Protein AF-A0A966KFZ3-F1 (afdb_monomer_lite)

Sequence (58 aa):
GPRTLNGLILEELEEIPDHDLSVKVAGVVMEIIQFDDQGIKTVRLHKPGPEDRSRLDS

Secondary structure (DSSP, 8-state):
--SSHHHHHHHHHSS--SS--EEEETTEEEEEEEEETTEEEEEEEPPPPHHHHHHH--

Foldseek 3Di:
DDPDPFSVVCVVVVDADPDWDWDADLQKIWTQDDADPVTGDDIDIDDGDPVSVVVVVD

Radius of gyration: 12.19 Å; chains: 1; bounding box: 27×25×31 Å

pLDDT: mean 91.03, std 7.74, range [58.88, 97.31]

Structure (mmCIF, N/CA/C/O backbone):
data_AF-A0A966KFZ3-F1
#
_entry.id   AF-A0A966KFZ3-F1
#
loop_
_atom_site.group_PDB
_atom_site.id
_atom_site.type_symbol
_atom_site.label_atom_id
_atom_site.label_alt_id
_atom_site.label_comp_id
_atom_site.label_asym_id
_atom_site.label_entity_id
_atom_site.label_seq_id
_atom_site.pdbx_PDB_ins_code
_atom_site.Cartn_x
_atom_site.Cartn_y
_atom_site.Cartn_z
_atom_site.occupancy
_atom_site.B_iso_or_equiv
_atom_site.auth_seq_id
_atom_site.auth_comp_id
_atom_site.auth_asym_id
_atom_site.auth_atom_id
_atom_site.pdbx_PDB_model_num
ATOM 1 N N . GLY A 1 1 ? 4.278 12.709 -5.911 1.00 80.75 1 GLY A N 1
ATOM 2 C CA . GLY A 1 1 ? 5.737 12.589 -5.696 1.00 80.75 1 GLY A CA 1
ATOM 3 C C . GLY A 1 1 ? 6.020 11.907 -4.371 1.00 80.75 1 GLY A C 1
ATOM 4 O O . GLY A 1 1 ? 6.623 12.530 -3.493 1.00 80.75 1 GLY A O 1
ATOM 5 N N . PRO A 1 2 ? 5.573 10.658 -4.208 1.00 92.12 2 PRO A N 1
ATOM 6 C CA . PRO A 1 2 ? 5.577 9.974 -2.928 1.00 92.12 2 PRO A CA 1
ATOM 7 C C . PRO A 1 2 ? 7.004 9.556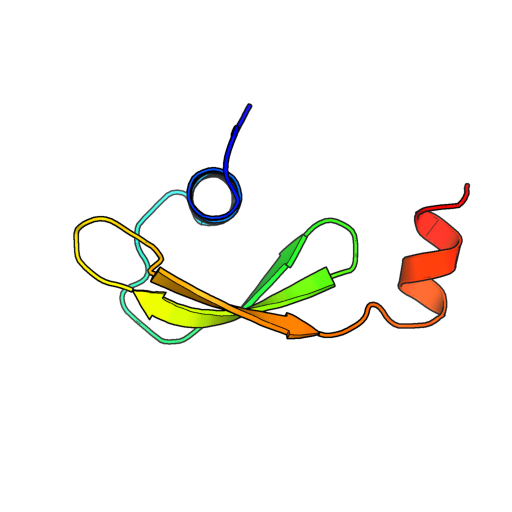 -2.562 1.00 92.12 2 PRO A C 1
ATOM 9 O O . PRO A 1 2 ? 7.794 9.164 -3.417 1.00 92.12 2 PRO A O 1
ATOM 12 N N . ARG A 1 3 ? 7.359 9.665 -1.278 1.00 96.00 3 ARG A N 1
ATOM 13 C CA . ARG A 1 3 ? 8.715 9.344 -0.778 1.00 96.00 3 ARG A CA 1
ATOM 14 C C . ARG A 1 3 ? 8.798 8.005 -0.050 1.00 96.00 3 ARG A C 1
ATOM 16 O O . ARG A 1 3 ? 9.873 7.609 0.389 1.00 96.00 3 ARG A O 1
ATOM 23 N N . THR A 1 4 ? 7.662 7.340 0.120 1.00 95.69 4 THR A N 1
ATOM 24 C CA . THR A 1 4 ? 7.520 6.084 0.858 1.00 95.69 4 THR A CA 1
ATOM 25 C C . THR A 1 4 ? 6.589 5.151 0.095 1.00 95.69 4 THR A C 1
ATOM 27 O O . THR A 1 4 ? 5.770 5.611 -0.698 1.00 95.69 4 THR A O 1
ATOM 30 N N . LEU A 1 5 ? 6.687 3.844 0.354 1.00 94.81 5 LEU A N 1
ATOM 31 C CA . LEU A 1 5 ? 5.797 2.856 -0.261 1.00 94.81 5 LEU A CA 1
ATOM 32 C C . LEU A 1 5 ? 4.326 3.105 0.105 1.00 94.81 5 LEU A C 1
ATOM 34 O O . LEU A 1 5 ? 3.475 3.058 -0.770 1.00 94.81 5 LEU A O 1
ATOM 38 N N . ASN A 1 6 ? 4.041 3.435 1.370 1.00 94.75 6 ASN A N 1
ATOM 39 C CA . ASN A 1 6 ? 2.691 3.809 1.799 1.00 94.75 6 ASN A CA 1
ATOM 40 C C . ASN A 1 6 ? 2.169 5.014 1.004 1.00 94.75 6 ASN A C 1
ATOM 42 O O . ASN A 1 6 ? 1.094 4.945 0.428 1.00 94.75 6 ASN A O 1
ATOM 46 N N . GLY A 1 7 ? 2.957 6.091 0.915 1.00 95.75 7 GLY A N 1
ATOM 47 C CA . GLY A 1 7 ? 2.561 7.271 0.147 1.00 95.75 7 GLY A CA 1
ATOM 48 C C . GLY A 1 7 ? 2.357 6.970 -1.338 1.00 95.75 7 GLY A C 1
ATOM 49 O O . GLY A 1 7 ? 1.445 7.521 -1.932 1.00 95.75 7 GLY A O 1
ATOM 50 N N . LEU A 1 8 ? 3.170 6.083 -1.923 1.00 95.62 8 LEU A N 1
ATOM 51 C CA . LEU A 1 8 ? 3.023 5.658 -3.317 1.00 95.62 8 LEU A CA 1
ATOM 52 C C . LEU A 1 8 ? 1.717 4.898 -3.529 1.00 95.62 8 LEU A C 1
ATOM 54 O O . LEU A 1 8 ? 0.978 5.212 -4.447 1.00 95.62 8 LEU A O 1
ATOM 58 N N . ILE A 1 9 ? 1.424 3.929 -2.665 1.00 95.19 9 ILE A N 1
ATOM 59 C CA . ILE A 1 9 ? 0.196 3.139 -2.759 1.00 95.19 9 ILE A CA 1
ATOM 60 C C . ILE A 1 9 ? -1.033 4.028 -2.536 1.00 95.19 9 ILE A C 1
ATOM 62 O O . ILE A 1 9 ? -1.997 3.908 -3.277 1.00 95.19 9 ILE A O 1
ATOM 66 N N . LEU A 1 10 ? -0.994 4.950 -1.570 1.00 93.88 10 LEU A N 1
ATOM 67 C CA . LEU A 1 10 ? -2.094 5.889 -1.332 1.00 93.88 10 LEU A CA 1
ATOM 68 C C . LEU A 1 10 ? -2.283 6.888 -2.487 1.00 93.88 10 LEU A C 1
ATOM 70 O O . LEU A 1 10 ? -3.413 7.265 -2.765 1.00 93.88 10 LEU A O 1
ATOM 74 N N . GLU A 1 11 ? -1.210 7.303 -3.172 1.00 93.81 11 GLU A N 1
ATOM 75 C CA . GLU A 1 11 ? -1.306 8.155 -4.373 1.00 93.81 11 GLU A CA 1
ATOM 76 C C . GLU A 1 11 ? -1.988 7.409 -5.536 1.00 93.81 11 GLU A C 1
ATOM 78 O O . GLU A 1 11 ? -2.742 8.027 -6.276 1.00 93.81 11 GLU A O 1
ATOM 83 N N . GLU A 1 12 ? -1.796 6.089 -5.654 1.00 93.62 12 GLU A N 1
ATOM 84 C CA . GLU A 1 12 ? -2.481 5.244 -6.652 1.00 93.62 12 GLU A CA 1
ATOM 85 C C . GLU A 1 12 ? -3.935 4.905 -6.283 1.00 93.62 12 GLU A C 1
ATOM 87 O O . GLU A 1 12 ? -4.751 4.664 -7.169 1.00 93.62 12 GLU A O 1
ATOM 92 N N . LEU A 1 13 ? -4.262 4.844 -4.987 1.00 92.69 13 LEU A N 1
ATOM 93 C CA . LEU A 1 13 ? -5.608 4.507 -4.503 1.00 92.69 13 LEU A CA 1
ATOM 94 C C . LEU A 1 13 ? -6.525 5.717 -4.315 1.00 92.69 13 LEU A C 1
ATOM 96 O O . LEU A 1 13 ? -7.731 5.529 -4.202 1.00 92.69 13 LEU A O 1
ATOM 100 N N . GLU A 1 14 ? -5.969 6.928 -4.248 1.00 92.19 14 GLU A N 1
ATOM 101 C CA . GLU A 1 14 ? -6.648 8.200 -3.936 1.00 92.19 14 GLU A CA 1
ATOM 102 C C . GLU A 1 14 ? -7.254 8.295 -2.517 1.00 92.19 14 GLU A C 1
ATOM 104 O O . GLU A 1 14 ? -7.342 9.393 -1.962 1.00 92.19 14 GLU A O 1
ATOM 109 N N . GLU A 1 15 ? -7.593 7.170 -1.884 1.00 89.75 15 GLU A N 1
ATOM 110 C CA . GLU A 1 15 ? -8.099 7.074 -0.514 1.00 89.75 15 GLU A CA 1
ATOM 111 C C . GLU A 1 15 ? -7.602 5.817 0.230 1.00 89.75 15 GLU A C 1
ATOM 113 O O . GLU A 1 15 ? -6.924 4.951 -0.329 1.00 89.75 15 GLU A O 1
ATOM 118 N N . ILE A 1 16 ? -7.892 5.737 1.536 1.00 90.56 16 ILE A N 1
ATOM 119 C CA . ILE A 1 16 ? -7.599 4.538 2.336 1.00 90.56 16 ILE A CA 1
ATOM 120 C C . ILE A 1 16 ? -8.603 3.446 1.940 1.00 90.56 16 ILE A C 1
ATOM 122 O O . ILE A 1 16 ? -9.801 3.725 1.924 1.00 90.56 16 ILE A O 1
ATOM 126 N N . PRO A 1 17 ? -8.149 2.214 1.653 1.00 88.75 17 PRO A N 1
ATOM 127 C CA . PRO A 1 17 ? -9.050 1.126 1.293 1.00 88.75 17 PRO A CA 1
ATOM 128 C C . PRO A 1 17 ? -9.998 0.765 2.444 1.00 88.75 17 PRO A C 1
ATOM 130 O O . PRO A 1 17 ? -9.635 0.868 3.612 1.00 88.75 17 PRO A O 1
ATOM 133 N N . ASP A 1 18 ? -11.193 0.283 2.113 1.00 90.56 18 ASP A N 1
ATOM 134 C CA . ASP A 1 18 ? -12.180 -0.266 3.056 1.00 90.56 18 ASP A CA 1
ATOM 135 C C . ASP A 1 18 ? -12.349 -1.795 2.921 1.00 90.56 18 ASP A C 1
ATOM 137 O O . ASP A 1 18 ? -13.080 -2.423 3.690 1.00 90.56 18 ASP A O 1
ATOM 141 N N . HIS A 1 19 ? -11.637 -2.407 1.971 1.00 89.88 19 HIS A N 1
ATOM 142 C CA . HIS A 1 19 ? -11.603 -3.845 1.717 1.00 89.88 19 HIS A CA 1
ATOM 143 C C . HIS A 1 19 ? -10.228 -4.301 1.205 1.00 89.88 19 HIS A C 1
ATOM 145 O O . HIS A 1 19 ? -9.406 -3.498 0.759 1.00 89.88 19 HIS A O 1
ATOM 151 N N . ASP A 1 20 ? -9.983 -5.612 1.254 1.00 90.88 20 ASP A N 1
ATOM 152 C CA . ASP A 1 20 ? -8.743 -6.214 0.762 1.00 90.88 20 ASP A CA 1
ATOM 153 C C . ASP A 1 20 ? -8.602 -6.028 -0.755 1.00 90.88 20 ASP A C 1
ATOM 155 O O . ASP A 1 20 ? -9.498 -6.379 -1.527 1.00 90.88 20 ASP A O 1
ATOM 159 N N . LEU A 1 21 ? -7.450 -5.517 -1.195 1.00 95.12 21 LEU A N 1
ATOM 160 C CA . LEU A 1 21 ? -7.167 -5.290 -2.610 1.00 95.12 21 LEU A CA 1
ATOM 161 C C . LEU A 1 21 ? -5.679 -5.425 -2.939 1.00 95.12 21 LEU A C 1
ATOM 163 O O . LEU A 1 21 ? -4.812 -5.555 -2.072 1.00 95.12 21 LEU A O 1
ATOM 167 N N . SER A 1 22 ? -5.379 -5.399 -4.235 1.00 96.38 22 SER A N 1
ATOM 168 C CA . SER A 1 22 ? -4.012 -5.351 -4.747 1.00 96.38 22 SER A CA 1
ATOM 169 C C . SER A 1 22 ? -3.852 -4.217 -5.748 1.00 96.38 22 SER A C 1
ATOM 171 O O . SER A 1 22 ? -4.730 -3.994 -6.579 1.00 96.38 22 SER A O 1
ATOM 173 N N . VAL A 1 23 ? -2.699 -3.556 -5.717 1.00 95.31 23 VAL A N 1
ATOM 174 C CA . VAL A 1 23 ? -2.303 -2.554 -6.717 1.00 95.31 23 VAL A CA 1
ATOM 175 C C . VAL A 1 23 ? -1.167 -3.093 -7.577 1.00 95.31 23 VAL A C 1
ATOM 177 O O . VAL A 1 23 ? -0.346 -3.882 -7.106 1.00 95.31 23 VAL A O 1
ATOM 180 N N . LYS A 1 24 ? -1.093 -2.685 -8.847 1.00 94.31 24 LYS A N 1
ATOM 181 C CA . LYS A 1 24 ? 0.041 -3.010 -9.723 1.00 94.31 24 LYS A CA 1
ATOM 182 C C . LYS A 1 24 ? 0.756 -1.728 -10.121 1.00 94.31 24 LYS A C 1
ATOM 184 O O . LYS A 1 24 ? 0.261 -0.984 -10.958 1.00 94.31 24 LYS A O 1
ATOM 189 N N . VAL A 1 25 ? 1.951 -1.521 -9.575 1.00 92.12 25 VAL A N 1
ATOM 190 C CA . VAL A 1 25 ? 2.777 -0.337 -9.850 1.00 92.12 25 VAL A CA 1
ATOM 191 C C . VAL A 1 25 ? 4.080 -0.782 -10.497 1.00 92.12 25 VAL A C 1
ATOM 193 O O . VAL A 1 25 ? 4.743 -1.690 -9.998 1.00 92.12 25 VAL A O 1
ATOM 196 N N . ALA A 1 26 ? 4.436 -0.170 -11.629 1.00 90.56 26 ALA A N 1
ATOM 197 C CA . ALA A 1 26 ? 5.663 -0.472 -12.377 1.00 90.56 26 ALA A CA 1
ATOM 198 C C . ALA A 1 26 ? 5.888 -1.983 -12.623 1.00 90.56 26 ALA A C 1
ATOM 200 O O . ALA A 1 26 ? 6.995 -2.498 -12.488 1.00 90.56 26 ALA A O 1
ATOM 201 N N . GLY A 1 27 ? 4.818 -2.723 -12.935 1.00 92.94 27 GLY A N 1
ATOM 202 C CA . GLY A 1 27 ? 4.902 -4.165 -13.192 1.00 92.94 27 GLY A CA 1
ATOM 203 C C . GLY A 1 27 ? 4.896 -5.054 -11.940 1.00 92.94 27 GLY A C 1
ATOM 204 O O . GLY A 1 27 ? 4.783 -6.272 -12.063 1.00 92.94 27 GLY A O 1
ATOM 205 N N . VAL A 1 28 ? 4.964 -4.481 -10.738 1.00 95.31 28 VAL A N 1
ATOM 206 C CA . VAL A 1 28 ? 4.976 -5.211 -9.464 1.00 95.31 28 VAL A CA 1
ATOM 207 C C . VAL A 1 28 ? 3.577 -5.211 -8.862 1.00 95.31 28 VAL A C 1
ATOM 209 O O . VAL A 1 28 ? 3.018 -4.151 -8.587 1.00 95.31 28 VAL A O 1
ATOM 212 N N . VAL A 1 29 ? 3.016 -6.400 -8.639 1.00 96.19 29 VAL A N 1
ATOM 213 C CA . VAL A 1 29 ? 1.758 -6.543 -7.894 1.00 96.19 29 VAL A CA 1
ATOM 214 C C . VAL A 1 29 ? 2.057 -6.459 -6.402 1.00 96.19 29 VAL A C 1
ATOM 216 O O . VAL A 1 29 ? 2.964 -7.130 -5.901 1.00 96.19 29 VAL A O 1
ATOM 219 N N . MET A 1 30 ? 1.289 -5.635 -5.706 1.00 97.06 30 MET A N 1
ATOM 220 C CA . MET A 1 30 ? 1.390 -5.387 -4.279 1.00 97.06 30 MET A CA 1
ATOM 221 C C . MET A 1 30 ? 0.047 -5.736 -3.640 1.00 97.06 30 MET A C 1
ATOM 223 O O . MET A 1 30 ? -0.941 -5.037 -3.850 1.00 97.06 30 MET A O 1
ATOM 227 N N . GLU A 1 31 ? 0.017 -6.834 -2.894 1.00 97.31 31 GLU A N 1
ATOM 228 C CA . GLU A 1 31 ? -1.149 -7.291 -2.136 1.00 97.31 31 GLU A CA 1
ATOM 229 C C . GLU A 1 31 ? -1.154 -6.589 -0.773 1.00 97.31 31 GLU A C 1
ATOM 231 O O . GLU A 1 31 ? -0.181 -6.689 -0.015 1.00 97.31 31 GLU A O 1
ATOM 236 N N . ILE A 1 32 ? -2.221 -5.852 -0.463 1.00 96.69 32 ILE A N 1
ATOM 237 C CA . ILE A 1 32 ? -2.353 -5.133 0.806 1.00 96.69 32 ILE A CA 1
ATOM 238 C C . ILE A 1 32 ? -2.827 -6.123 1.867 1.00 96.69 32 ILE A C 1
ATOM 240 O O . ILE A 1 32 ? -3.917 -6.669 1.768 1.00 96.69 32 ILE A O 1
ATOM 244 N N . ILE A 1 33 ? -1.995 -6.359 2.884 1.00 96.88 33 ILE A N 1
ATOM 245 C CA . ILE A 1 33 ? -2.270 -7.355 3.932 1.00 96.88 33 ILE A CA 1
ATOM 246 C C . ILE A 1 33 ? -2.851 -6.695 5.183 1.00 96.88 33 ILE A C 1
ATOM 248 O O . ILE A 1 33 ? -3.635 -7.309 5.899 1.00 96.88 33 ILE A O 1
ATOM 252 N N . GLN A 1 34 ? -2.412 -5.471 5.497 1.00 96.00 34 GLN A N 1
ATOM 253 C CA . GLN A 1 34 ? -2.874 -4.721 6.667 1.00 96.00 34 GLN A CA 1
ATOM 254 C C . GLN A 1 34 ? -2.881 -3.221 6.389 1.00 96.00 34 GLN A C 1
ATOM 256 O O . GLN A 1 34 ? -1.877 -2.661 5.929 1.00 96.00 34 GLN A O 1
ATOM 261 N N . PHE A 1 35 ? -3.979 -2.579 6.765 1.00 95.75 35 PHE A N 1
ATOM 262 C CA . PHE A 1 35 ? -4.178 -1.138 6.736 1.00 95.75 35 PHE A CA 1
ATOM 263 C C . PHE A 1 35 ? -5.050 -0.707 7.922 1.00 95.75 35 PHE A C 1
ATOM 265 O O . PHE A 1 35 ? -5.736 -1.527 8.531 1.00 95.75 35 PHE A O 1
ATOM 272 N N . ASP A 1 36 ? -4.967 0.570 8.273 1.00 94.00 36 ASP A N 1
ATOM 273 C CA . ASP A 1 36 ? -5.828 1.226 9.256 1.00 94.00 36 ASP A CA 1
ATOM 274 C C . ASP A 1 36 ? -6.160 2.654 8.801 1.00 94.00 36 ASP A C 1
ATOM 276 O O . ASP A 1 36 ? -5.768 3.073 7.711 1.00 94.00 36 ASP A O 1
ATOM 280 N N . ASP A 1 37 ? -6.825 3.425 9.663 1.00 91.75 37 ASP A N 1
ATOM 281 C CA . ASP A 1 37 ? -7.215 4.819 9.411 1.00 91.75 37 ASP A CA 1
ATOM 282 C C . ASP A 1 37 ? -6.033 5.766 9.116 1.00 91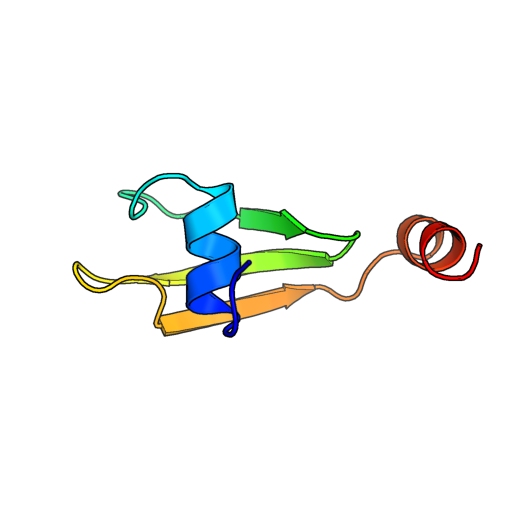.75 37 ASP A C 1
ATOM 284 O O . ASP A 1 37 ? -6.234 6.907 8.704 1.00 91.75 37 ASP A O 1
ATOM 288 N N . GLN A 1 38 ? -4.787 5.340 9.348 1.00 92.31 38 GLN A N 1
ATOM 289 C CA . GLN A 1 38 ? -3.586 6.109 9.013 1.00 92.31 38 GLN A CA 1
ATOM 290 C C . GLN A 1 38 ? -2.911 5.635 7.716 1.00 92.31 38 GLN A C 1
ATOM 292 O O . GLN A 1 38 ? -1.936 6.250 7.275 1.00 92.31 38 GLN A O 1
ATOM 297 N N . GLY A 1 39 ? -3.388 4.545 7.115 1.00 93.31 39 GLY A N 1
ATOM 298 C CA . GLY A 1 39 ? -2.933 4.022 5.832 1.00 93.31 39 GLY A CA 1
ATOM 299 C C . GLY A 1 39 ? -2.357 2.610 5.908 1.00 93.31 39 GLY A C 1
ATOM 300 O O . GLY A 1 39 ? -2.684 1.806 6.781 1.00 93.31 39 GLY A O 1
ATOM 301 N N . ILE A 1 40 ? -1.4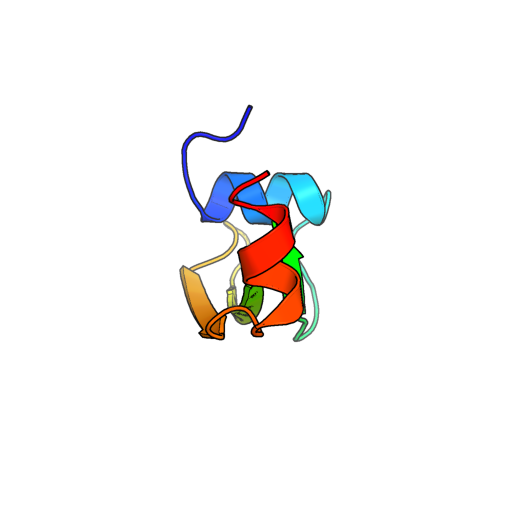78 2.294 4.961 1.00 96.06 40 ILE A N 1
ATOM 302 C CA . ILE A 1 40 ? -0.994 0.934 4.729 1.00 96.06 40 ILE A CA 1
ATOM 303 C C . ILE A 1 40 ? 0.161 0.590 5.677 1.00 96.06 40 ILE A C 1
ATOM 305 O O . ILE A 1 40 ? 1.146 1.329 5.772 1.00 96.06 40 ILE A O 1
ATOM 309 N N . LYS A 1 41 ? 0.071 -0.560 6.359 1.00 95.88 41 LYS A N 1
ATOM 310 C CA . LYS A 1 41 ? 1.108 -1.056 7.285 1.00 95.88 41 LYS A CA 1
ATOM 311 C C . LYS A 1 41 ? 1.951 -2.167 6.685 1.00 95.88 41 LYS A C 1
ATOM 313 O O . LYS A 1 41 ? 3.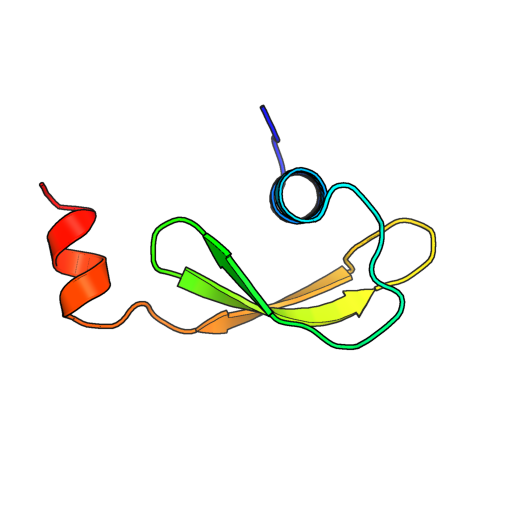173 -2.146 6.815 1.00 95.88 41 LYS A O 1
ATOM 318 N N . THR A 1 42 ? 1.297 -3.127 6.032 1.00 96.75 42 THR A N 1
ATOM 319 C CA . THR A 1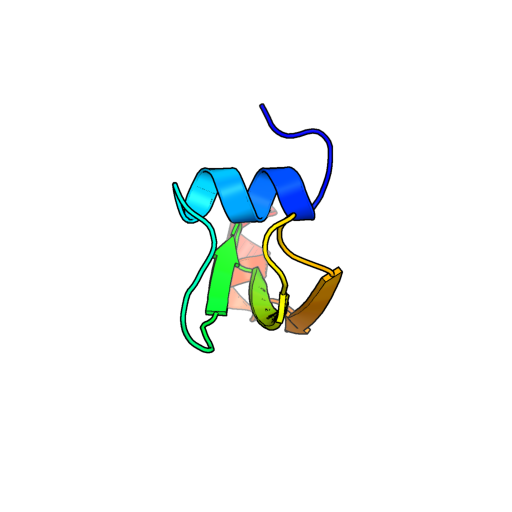 42 ? 1.949 -4.339 5.532 1.00 96.75 42 THR A CA 1
ATOM 320 C C . THR A 1 42 ? 1.471 -4.657 4.129 1.00 96.75 42 THR A C 1
ATOM 322 O O . THR A 1 42 ? 0.271 -4.728 3.866 1.00 96.75 42 THR A O 1
ATOM 325 N N . VAL A 1 43 ? 2.432 -4.904 3.243 1.00 96.94 43 VAL A N 1
ATOM 326 C CA . VAL A 1 43 ? 2.193 -5.214 1.834 1.00 96.94 43 VAL A CA 1
ATOM 327 C C . VAL A 1 43 ? 3.049 -6.408 1.446 1.00 96.94 43 VAL A C 1
ATOM 329 O O . VAL A 1 43 ? 4.223 -6.482 1.820 1.00 96.94 43 VAL A O 1
ATOM 332 N N . ARG A 1 44 ? 2.487 -7.339 0.680 1.00 97.06 44 ARG A N 1
ATOM 333 C CA . ARG A 1 44 ? 3.239 -8.419 0.049 1.00 97.06 44 ARG A CA 1
ATOM 334 C C . ARG A 1 44 ? 3.532 -8.043 -1.398 1.00 97.06 44 ARG A C 1
ATOM 336 O O . ARG A 1 44 ? 2.627 -7.800 -2.186 1.00 97.06 44 ARG A O 1
ATOM 343 N N . LEU A 1 45 ? 4.814 -8.031 -1.754 1.00 96.25 45 LEU A N 1
ATOM 344 C CA . LEU A 1 45 ? 5.250 -7.805 -3.129 1.00 96.25 45 LEU A CA 1
ATOM 345 C C . LEU A 1 45 ? 5.365 -9.134 -3.872 1.00 96.25 45 LEU A C 1
ATOM 347 O O . LEU A 1 45 ? 6.068 -10.048 -3.433 1.00 96.25 45 LEU A O 1
ATOM 351 N N . HIS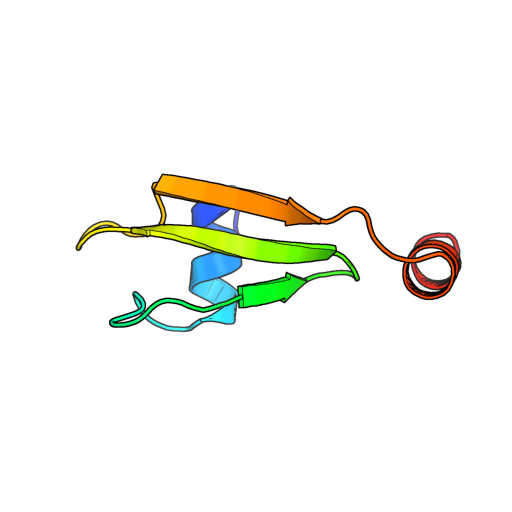 A 1 46 ? 4.737 -9.214 -5.038 1.00 96.00 46 HIS A N 1
ATOM 352 C CA . HIS A 1 46 ? 4.934 -10.312 -5.971 1.00 96.00 46 HIS A CA 1
ATOM 353 C C . HIS A 1 46 ? 6.039 -9.945 -6.953 1.00 96.00 46 HIS A C 1
ATOM 355 O O . HIS A 1 46 ? 6.053 -8.852 -7.518 1.00 96.00 46 HIS A O 1
ATOM 361 N N . LYS A 1 47 ? 6.978 -10.871 -7.176 1.00 93.12 47 LYS A N 1
ATOM 362 C CA . LYS A 1 47 ? 8.026 -10.661 -8.180 1.00 93.12 47 LYS A CA 1
ATOM 363 C C . LYS A 1 47 ? 7.366 -10.394 -9.543 1.00 93.12 47 LYS A C 1
ATOM 365 O O . LYS A 1 47 ? 6.522 -11.196 -9.942 1.00 93.12 47 LYS A O 1
ATOM 370 N N . PRO A 1 48 ? 7.773 -9.331 -10.262 1.00 91.69 48 PRO A N 1
ATOM 371 C CA . PRO A 1 48 ? 7.241 -9.045 -11.587 1.00 91.69 48 PRO A CA 1
ATOM 372 C C . PRO A 1 48 ? 7.539 -10.217 -12.522 1.00 91.69 48 PRO A C 1
ATOM 374 O O . PRO A 1 48 ? 8.624 -10.823 -12.448 1.00 91.69 48 PRO A O 1
ATOM 377 N N . GLY A 1 49 ? 6.563 -10.533 -13.375 1.00 89.19 49 GLY A N 1
ATOM 378 C CA . GLY A 1 49 ? 6.690 -11.579 -14.380 1.00 89.19 49 GLY A CA 1
ATOM 379 C C . GLY A 1 49 ? 7.777 -11.247 -15.412 1.00 89.19 49 GLY A C 1
ATOM 380 O O . GLY A 1 49 ? 8.245 -10.108 -15.477 1.00 89.19 49 GLY A O 1
ATOM 381 N N . PRO A 1 50 ? 8.198 -12.220 -16.238 1.00 85.44 50 PRO A N 1
ATOM 382 C CA . PRO A 1 50 ? 9.217 -12.000 -17.268 1.00 85.44 50 PRO A CA 1
ATOM 383 C C . PRO A 1 50 ? 8.893 -10.824 -18.204 1.00 85.44 50 PRO A C 1
ATOM 385 O O . PRO A 1 50 ? 9.777 -10.036 -18.530 1.00 85.44 50 PRO A O 1
ATOM 388 N N . GLU A 1 51 ? 7.619 -10.662 -18.575 1.00 83.50 51 GLU A N 1
ATOM 389 C CA . GLU A 1 51 ? 7.157 -9.572 -19.445 1.00 83.50 51 GLU A CA 1
ATOM 390 C C . GLU A 1 51 ? 7.280 -8.197 -18.776 1.00 83.50 51 GLU A C 1
ATOM 392 O O . GLU A 1 51 ? 7.767 -7.247 -19.389 1.00 83.50 51 GLU A O 1
ATOM 397 N N . ASP A 1 52 ? 6.908 -8.096 -17.497 1.00 86.75 52 ASP A N 1
ATOM 398 C CA . ASP A 1 52 ? 6.996 -6.852 -16.726 1.00 86.75 52 ASP A CA 1
ATOM 399 C C . ASP A 1 52 ? 8.457 -6.402 -16.537 1.00 86.75 52 ASP A C 1
ATOM 401 O O . ASP A 1 52 ? 8.740 -5.208 -16.559 1.00 86.75 52 ASP A O 1
ATOM 405 N N . ARG A 1 53 ? 9.400 -7.348 -16.418 1.00 76.81 53 ARG A N 1
ATOM 406 C CA . ARG A 1 53 ? 10.842 -7.056 -16.305 1.00 76.81 53 ARG A CA 1
ATOM 407 C C . ARG A 1 53 ? 11.417 -6.472 -17.591 1.00 76.81 53 ARG A C 1
ATOM 409 O O . ARG A 1 53 ? 12.119 -5.474 -17.537 1.00 76.81 53 ARG A O 1
ATOM 416 N N . SER A 1 54 ? 11.055 -7.040 -18.742 1.00 77.94 54 SER A N 1
ATOM 417 C CA . SER A 1 54 ? 11.551 -6.559 -20.040 1.00 77.94 54 SER A CA 1
ATOM 418 C C . SER A 1 54 ? 11.184 -5.097 -20.329 1.00 77.94 54 SER A C 1
ATOM 420 O O . SER A 1 54 ? 11.947 -4.386 -20.974 1.00 77.94 54 SER A O 1
ATOM 422 N N . ARG A 1 55 ? 10.047 -4.628 -19.795 1.00 74.69 55 ARG A N 1
ATOM 423 C CA . ARG A 1 55 ? 9.585 -3.237 -19.913 1.00 74.69 55 ARG A CA 1
ATOM 424 C C . ARG A 1 55 ? 10.318 -2.257 -18.999 1.00 74.69 55 ARG A C 1
ATOM 426 O O . ARG A 1 55 ? 10.284 -1.067 -19.275 1.00 74.69 55 ARG A O 1
ATOM 433 N N . LEU A 1 56 ? 10.919 -2.737 -17.910 1.00 69.81 56 LEU A N 1
ATOM 434 C CA . LEU A 1 56 ? 11.707 -1.910 -16.989 1.00 69.81 56 LEU A CA 1
ATOM 435 C C . LEU A 1 56 ? 13.139 -1.693 -17.498 1.00 69.81 56 LEU A C 1
ATOM 437 O O . LEU A 1 56 ? 13.749 -0.684 -17.164 1.00 69.81 56 LEU A O 1
ATOM 441 N N . ASP A 1 57 ? 13.651 -2.629 -18.301 1.00 70.38 57 ASP A N 1
ATOM 442 C CA . ASP A 1 57 ? 15.016 -2.614 -18.842 1.00 70.38 57 ASP A CA 1
ATOM 443 C C . ASP A 1 57 ? 15.118 -1.935 -20.233 1.00 70.38 57 ASP A C 1
ATOM 445 O O . ASP A 1 57 ? 16.160 -2.027 -20.885 1.00 70.38 57 ASP A O 1
ATOM 449 N N . SER A 1 58 ? 14.039 -1.286 -20.700 1.00 58.88 58 SER A N 1
ATOM 450 C CA . SER A 1 58 ? 13.925 -0.590 -22.001 1.00 58.88 58 SER A CA 1
ATOM 451 C C . SER A 1 58 ? 13.877 0.926 -21.833 1.00 58.88 58 SER A C 1
ATOM 453 O O . SER A 1 58 ? 14.485 1.624 -22.674 1.00 58.88 58 SER A O 1
#